Protein AF-A0A938A589-F1 (afdb_monomer)

Solvent-accessible surface area (backbone atoms only — not comparable to full-atom values): 9913 Å² total; per-residue (Å²): 141,87,83,89,82,86,79,79,85,84,80,94,69,96,65,58,75,90,75,43,70,68,48,58,51,51,53,52,50,51,54,47,49,54,56,50,47,53,53,50,50,53,52,53,52,52,54,51,50,52,48,50,54,50,52,52,49,52,49,52,52,49,53,50,52,50,51,51,50,53,51,51,52,51,51,52,50,53,51,49,54,51,51,52,52,49,52,50,50,52,53,52,49,52,50,52,50,51,51,52,49,48,56,50,50,52,52,50,49,53,52,51,49,55,51,51,50,51,53,50,51,53,50,49,54,52,51,50,55,49,52,54,50,52,53,51,50,52,52,50,52,50,51,52,53,52,48,49,54,54,49,55,52,44,44,74,71,62,53,50,61,62,53,50,54,49,52,63,68,48,50,70,73,77,74,113

Structure (mmCIF, N/CA/C/O backbone):
data_AF-A0A938A589-F1
#
_entry.id   AF-A0A938A589-F1
#
loop_
_atom_site.group_PDB
_atom_site.id
_atom_site.type_symbol
_atom_site.label_atom_id
_atom_site.label_alt_id
_atom_site.label_comp_id
_atom_site.label_asym_id
_atom_site.label_entity_id
_atom_site.label_seq_id
_atom_site.pdbx_PDB_ins_code
_atom_site.Cartn_x
_atom_site.Cartn_y
_atom_site.Cartn_z
_atom_site.occupancy
_atom_site.B_iso_or_equiv
_atom_site.auth_seq_id
_atom_site.auth_c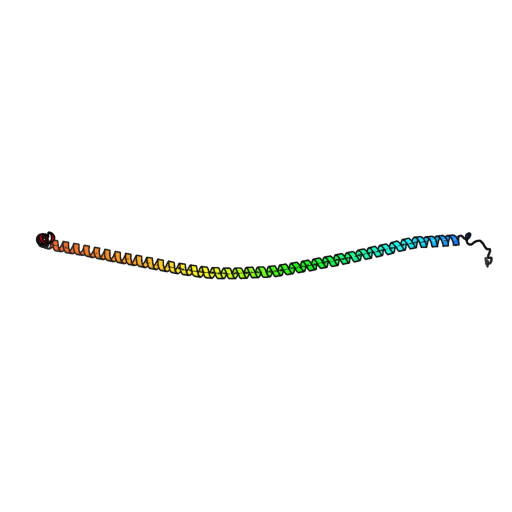omp_id
_atom_site.auth_asym_id
_atom_site.auth_atom_id
_atom_site.pdbx_PDB_model_num
ATOM 1 N N . MET A 1 1 ? 59.191 46.367 -96.373 1.00 46.44 1 MET A N 1
ATOM 2 C CA . MET A 1 1 ? 60.490 45.657 -96.453 1.00 46.44 1 MET A CA 1
ATOM 3 C C . MET A 1 1 ? 60.652 44.974 -95.104 1.00 46.44 1 MET A C 1
ATOM 5 O O . MET A 1 1 ? 60.522 45.686 -94.127 1.00 46.44 1 MET A O 1
ATOM 9 N N . ILE A 1 2 ? 60.817 43.672 -94.886 1.00 47.72 2 ILE A N 1
ATOM 10 C CA . ILE A 1 2 ? 61.317 42.476 -95.593 1.00 47.72 2 ILE A CA 1
ATOM 11 C C . ILE A 1 2 ? 60.661 41.329 -94.770 1.00 47.72 2 ILE A C 1
ATOM 13 O O . ILE A 1 2 ? 60.546 41.484 -93.562 1.00 47.72 2 ILE A O 1
ATOM 17 N N . GLY A 1 3 ? 60.120 40.213 -95.237 1.00 44.59 3 GLY A N 1
ATOM 18 C CA . GLY A 1 3 ? 60.381 39.370 -96.384 1.00 44.59 3 GLY A CA 1
ATOM 19 C C . GLY A 1 3 ? 59.458 38.148 -96.267 1.00 44.59 3 GLY A C 1
ATOM 20 O O . GLY A 1 3 ? 59.105 37.697 -95.181 1.00 44.59 3 GLY A O 1
ATOM 21 N N . SER A 1 4 ? 59.037 37.683 -97.428 1.00 50.34 4 SER A N 1
ATOM 22 C CA . SER A 1 4 ? 58.237 36.505 -97.739 1.00 50.34 4 SER A CA 1
ATOM 23 C C . SER A 1 4 ? 58.816 35.178 -97.239 1.00 50.34 4 SER A C 1
ATOM 25 O O . SER A 1 4 ? 60.009 34.942 -97.410 1.00 50.34 4 SER A O 1
ATOM 27 N N . ALA A 1 5 ? 57.942 34.255 -96.829 1.00 42.84 5 ALA A N 1
ATOM 28 C CA . ALA A 1 5 ? 58.098 32.831 -97.135 1.00 42.84 5 ALA A CA 1
ATOM 29 C C . ALA A 1 5 ? 56.727 32.134 -97.157 1.00 42.84 5 ALA A C 1
ATOM 31 O O . ALA A 1 5 ? 56.235 31.606 -96.165 1.00 42.84 5 ALA A O 1
ATOM 32 N N . TRP A 1 6 ? 56.110 32.177 -98.334 1.00 45.28 6 TRP A N 1
ATOM 33 C CA . TRP A 1 6 ? 55.177 31.166 -98.809 1.00 45.28 6 TRP A CA 1
ATOM 34 C C . TRP A 1 6 ? 55.961 29.875 -99.064 1.00 45.28 6 TRP A C 1
ATOM 36 O O . TRP A 1 6 ? 57.007 29.917 -99.710 1.00 45.28 6 TRP A O 1
ATOM 46 N N . ALA A 1 7 ? 55.441 28.742 -98.606 1.00 44.44 7 ALA A N 1
ATOM 47 C CA . ALA A 1 7 ? 55.711 27.451 -99.221 1.00 44.44 7 ALA A CA 1
ATOM 48 C C . ALA A 1 7 ? 54.436 26.610 -99.119 1.00 44.44 7 ALA A C 1
ATOM 50 O O . ALA A 1 7 ? 54.100 26.063 -98.069 1.00 44.44 7 ALA A O 1
ATOM 51 N N . ALA A 1 8 ? 53.692 26.587 -100.222 1.00 42.44 8 ALA A N 1
ATOM 52 C CA . ALA A 1 8 ? 52.659 25.601 -100.479 1.00 42.44 8 ALA A CA 1
ATOM 53 C C . ALA A 1 8 ? 53.284 24.197 -100.609 1.00 42.44 8 ALA A C 1
ATOM 55 O O . ALA A 1 8 ? 54.414 24.066 -101.080 1.00 42.44 8 ALA A O 1
ATOM 56 N N . GLY A 1 9 ? 52.529 23.165 -100.203 1.00 53.28 9 GLY A N 1
ATOM 57 C CA . GLY A 1 9 ? 52.823 21.741 -100.456 1.00 53.28 9 GLY A CA 1
ATOM 58 C C . GLY A 1 9 ? 52.836 21.396 -101.958 1.00 53.28 9 GLY A C 1
ATOM 59 O O . GLY A 1 9 ? 52.739 22.320 -102.764 1.00 53.28 9 GLY A O 1
ATOM 60 N N . PRO A 1 10 ? 52.895 20.118 -102.399 1.00 60.47 10 PRO A N 1
ATOM 61 C CA . PRO A 1 10 ? 52.448 18.885 -101.735 1.00 60.47 10 PRO A CA 1
ATOM 62 C C . PRO A 1 10 ? 53.458 17.713 -101.869 1.00 60.47 10 PRO A C 1
ATOM 64 O O . PRO A 1 10 ? 54.487 17.834 -102.526 1.00 60.47 10 PRO A O 1
ATOM 67 N N . GLY A 1 11 ? 53.165 16.542 -101.295 1.00 36.19 11 GLY A N 1
ATOM 68 C CA . GLY A 1 11 ? 53.951 15.342 -101.604 1.00 36.19 11 GLY A CA 1
ATOM 69 C C . GLY A 1 11 ? 53.699 14.176 -100.667 1.00 36.19 11 GLY A C 1
ATOM 70 O O . GLY A 1 11 ? 54.414 14.002 -99.687 1.00 36.19 11 GLY A O 1
ATOM 71 N N . GLY A 1 12 ? 52.692 13.362 -100.987 1.00 50.94 12 GLY A N 1
ATOM 72 C CA . GLY A 1 12 ? 52.604 12.015 -100.447 1.00 50.94 12 GLY A CA 1
ATOM 73 C C . GLY A 1 12 ? 53.834 11.216 -100.873 1.00 50.94 12 GLY A C 1
ATOM 74 O O . GLY A 1 12 ? 54.087 11.036 -102.061 1.00 50.94 12 GLY A O 1
ATOM 75 N N . ALA A 1 13 ? 54.573 10.719 -99.892 1.00 41.28 13 ALA A N 1
ATOM 76 C CA . ALA A 1 13 ? 55.387 9.532 -100.040 1.00 41.28 13 ALA A CA 1
ATOM 77 C C . ALA A 1 13 ? 54.946 8.591 -98.926 1.00 41.28 13 ALA A C 1
ATOM 79 O O . ALA A 1 13 ? 54.956 8.945 -97.750 1.00 41.28 13 ALA A O 1
ATOM 80 N N . SER A 1 14 ? 54.488 7.422 -99.344 1.00 52.12 14 SER A N 1
ATOM 81 C CA . SER A 1 14 ? 54.172 6.229 -98.573 1.00 52.12 14 SER A CA 1
ATOM 82 C C . SER A 1 14 ? 55.316 5.843 -97.628 1.00 52.12 14 SER A C 1
ATOM 84 O O . SER A 1 14 ? 56.089 4.927 -97.894 1.00 52.12 14 SER A O 1
ATOM 86 N N . GLY A 1 15 ? 55.426 6.566 -96.518 1.00 53.78 15 GLY A N 1
ATOM 87 C CA . GLY A 1 15 ? 56.073 6.124 -95.300 1.00 53.78 15 GLY A CA 1
ATOM 88 C C . GLY A 1 15 ? 55.036 5.341 -94.521 1.00 53.78 15 GLY A C 1
ATOM 89 O O . GLY A 1 15 ? 53.978 5.867 -94.188 1.00 53.78 15 GLY A O 1
ATOM 90 N N . SER A 1 16 ? 55.316 4.059 -94.322 1.00 60.53 16 SER A N 1
ATOM 91 C CA . SER A 1 16 ? 54.572 3.161 -93.449 1.00 60.53 16 SER A CA 1
ATOM 92 C C . SER A 1 16 ? 53.940 3.910 -92.264 1.00 60.53 16 SER A C 1
ATOM 94 O O . SER A 1 16 ? 54.656 4.589 -91.533 1.00 60.53 16 SER A O 1
ATOM 96 N N . ILE A 1 17 ? 52.628 3.769 -92.035 1.00 62.59 17 ILE A N 1
ATOM 97 C CA . ILE A 1 17 ? 51.922 4.269 -90.830 1.00 62.59 17 ILE A CA 1
ATOM 98 C C . ILE A 1 17 ? 52.628 3.880 -89.516 1.00 62.59 17 ILE A C 1
ATOM 100 O O . ILE A 1 17 ? 52.406 4.490 -88.477 1.00 62.59 17 ILE A O 1
ATOM 104 N N . PHE A 1 18 ? 53.523 2.890 -89.574 1.00 62.25 18 PHE A N 1
ATOM 105 C CA . PHE A 1 18 ? 54.375 2.447 -88.480 1.00 62.25 18 PHE A CA 1
ATOM 106 C C . PHE A 1 18 ? 55.604 3.348 -88.206 1.00 62.25 18 PHE A C 1
ATOM 108 O O . PHE A 1 18 ? 56.285 3.126 -87.207 1.00 62.25 18 PHE A O 1
ATOM 115 N N . SER A 1 19 ? 55.899 4.347 -89.049 1.00 67.25 19 SER A N 1
ATOM 116 C CA . SER A 1 19 ? 57.061 5.254 -88.943 1.00 67.25 19 SER A CA 1
ATOM 117 C C . SER A 1 19 ? 56.710 6.691 -88.518 1.00 67.25 19 SER A C 1
ATOM 119 O O . SER A 1 19 ? 57.621 7.492 -88.325 1.00 67.25 19 SER A O 1
ATOM 121 N N . ASP A 1 20 ? 55.424 7.023 -88.353 1.00 75.62 20 ASP A N 1
ATOM 122 C CA . ASP A 1 20 ? 54.961 8.326 -87.852 1.00 75.62 20 ASP A CA 1
ATOM 123 C C . ASP A 1 20 ? 54.875 8.308 -86.308 1.00 75.62 20 ASP A C 1
ATOM 125 O O . ASP A 1 20 ? 54.103 7.518 -85.748 1.00 75.62 20 ASP A O 1
ATOM 129 N N . PRO A 1 21 ? 55.627 9.164 -85.584 1.00 79.38 21 PRO A N 1
ATOM 130 C CA . PRO A 1 21 ? 55.535 9.287 -84.126 1.00 79.38 21 PRO A CA 1
ATOM 131 C C . PRO A 1 21 ? 54.106 9.529 -83.619 1.00 79.38 21 PRO A C 1
ATOM 133 O O . PRO A 1 21 ? 53.737 9.058 -82.541 1.00 79.38 21 PRO A O 1
ATOM 136 N N . THR A 1 22 ? 53.276 10.209 -84.412 1.00 82.81 22 THR A N 1
ATOM 137 C CA . THR A 1 22 ? 51.880 10.519 -84.082 1.00 82.81 22 THR A CA 1
ATOM 138 C C . THR A 1 22 ? 51.025 9.254 -83.949 1.00 82.81 22 THR A C 1
ATOM 140 O O . THR A 1 22 ? 50.157 9.187 -83.077 1.00 82.81 22 THR A O 1
ATOM 143 N N . PHE A 1 23 ? 51.302 8.211 -84.744 1.00 85.12 23 PHE A N 1
ATOM 144 C CA . PHE A 1 23 ? 50.588 6.931 -84.673 1.00 85.12 23 PHE A CA 1
ATOM 145 C C . PHE A 1 23 ? 50.869 6.198 -83.354 1.00 85.12 23 PHE A C 1
ATOM 147 O O . PHE A 1 23 ? 49.940 5.756 -82.680 1.00 85.12 23 PHE A O 1
ATOM 154 N N . TRP A 1 24 ? 52.132 6.134 -82.920 1.00 85.31 24 TRP A N 1
ATOM 155 C CA . TRP A 1 24 ? 52.497 5.516 -81.638 1.00 85.31 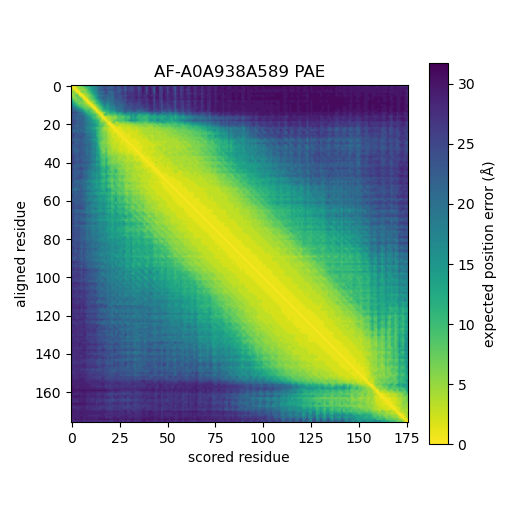24 TRP A CA 1
ATOM 156 C C . TRP A 1 24 ? 51.980 6.302 -80.422 1.00 85.31 24 TRP A C 1
ATOM 158 O O . TRP A 1 24 ? 51.578 5.698 -79.421 1.00 85.31 24 TRP A O 1
ATOM 168 N N . VAL A 1 25 ? 51.902 7.634 -80.511 1.00 87.31 25 VAL A N 1
ATOM 169 C CA . VAL A 1 25 ? 51.230 8.463 -79.494 1.00 87.31 25 VAL A CA 1
ATOM 170 C C . VAL A 1 25 ? 49.731 8.148 -79.437 1.00 87.31 25 VAL A C 1
ATOM 172 O O . VAL A 1 25 ? 49.197 7.934 -78.352 1.00 87.31 25 VAL A O 1
ATOM 175 N N . ALA A 1 26 ? 49.052 8.024 -80.580 1.00 87.56 26 ALA A N 1
ATOM 176 C CA . ALA A 1 26 ? 47.638 7.648 -80.610 1.00 87.56 26 ALA A CA 1
ATOM 177 C C . ALA A 1 26 ? 47.396 6.238 -80.037 1.00 87.56 26 ALA A C 1
ATOM 179 O O . ALA A 1 26 ? 46.485 6.049 -79.231 1.00 87.56 26 ALA A O 1
ATOM 180 N N . VAL A 1 27 ? 48.239 5.257 -80.380 1.00 89.94 27 VAL A N 1
ATOM 181 C CA . VAL A 1 27 ? 48.158 3.886 -79.842 1.00 89.94 27 VAL A CA 1
ATOM 182 C C . VAL A 1 27 ? 48.362 3.871 -78.325 1.00 89.94 27 VAL A C 1
ATOM 184 O O . VAL A 1 27 ? 47.565 3.267 -77.606 1.00 89.94 27 VAL A O 1
ATOM 187 N N . SER A 1 28 ? 49.383 4.563 -77.812 1.00 89.62 28 SER A N 1
ATOM 188 C CA . SER A 1 28 ? 49.615 4.653 -76.363 1.00 89.62 28 SER A CA 1
ATOM 189 C C . SER A 1 28 ? 48.484 5.385 -75.630 1.00 89.62 28 SER A C 1
ATOM 191 O O . SER A 1 28 ? 48.098 4.953 -74.545 1.00 89.62 28 SER A O 1
ATOM 193 N N . PHE A 1 29 ? 47.878 6.412 -76.238 1.00 91.94 29 PHE A N 1
ATOM 194 C CA . PHE A 1 29 ? 46.706 7.100 -75.691 1.00 91.94 29 PHE A CA 1
ATOM 195 C C . PHE A 1 29 ? 45.474 6.189 -75.613 1.00 91.94 29 PHE A C 1
ATOM 197 O O . PHE A 1 29 ? 44.793 6.164 -74.589 1.00 91.94 29 PHE A O 1
ATOM 204 N N . VAL A 1 30 ? 45.208 5.385 -76.646 1.00 93.56 30 VAL A N 1
ATOM 205 C CA . VAL A 1 30 ? 44.103 4.410 -76.636 1.00 93.56 30 VAL A CA 1
ATOM 206 C C . VAL A 1 30 ? 44.336 3.325 -75.584 1.00 93.56 30 VAL A C 1
ATOM 208 O O . VAL A 1 30 ? 43.419 3.000 -74.830 1.00 93.56 30 VAL A O 1
ATOM 211 N N . ILE A 1 31 ? 45.559 2.793 -75.478 1.00 91.88 31 ILE A N 1
ATOM 212 C CA . ILE A 1 31 ? 45.913 1.810 -74.442 1.00 91.88 31 ILE A CA 1
ATOM 213 C C . ILE A 1 31 ? 45.755 2.423 -73.044 1.00 91.88 31 ILE A C 1
ATOM 215 O O . ILE A 1 31 ? 45.178 1.792 -72.156 1.00 91.88 31 ILE A O 1
ATOM 219 N N . PHE A 1 32 ? 46.208 3.664 -72.850 1.00 92.44 32 PHE A N 1
ATOM 220 C CA . PHE A 1 32 ? 46.036 4.390 -71.596 1.00 92.44 32 PHE A CA 1
ATOM 221 C C . PHE A 1 32 ? 44.557 4.574 -71.249 1.00 92.44 32 PHE A C 1
ATOM 223 O O . PHE A 1 32 ? 44.156 4.231 -70.140 1.00 92.44 32 PHE A O 1
ATOM 230 N N . LEU A 1 33 ? 43.725 5.035 -72.188 1.00 93.00 33 LEU A N 1
ATOM 231 C CA . LEU A 1 33 ? 42.282 5.181 -71.978 1.00 93.00 33 LEU A CA 1
ATOM 232 C C . LEU A 1 33 ? 41.595 3.848 -71.679 1.00 93.00 33 LEU A C 1
ATOM 234 O O . LEU A 1 33 ? 40.706 3.807 -70.832 1.00 93.00 33 LEU A O 1
ATOM 238 N N . ALA A 1 34 ? 42.006 2.753 -72.318 1.00 91.44 34 ALA A N 1
ATOM 239 C CA . ALA A 1 34 ? 41.446 1.433 -72.047 1.00 91.44 34 ALA A CA 1
ATOM 240 C C . ALA A 1 34 ? 41.762 0.962 -70.614 1.00 91.44 34 ALA A C 1
ATOM 242 O O . ALA A 1 34 ? 40.875 0.482 -69.900 1.00 91.44 34 ALA A O 1
ATOM 243 N N . LEU A 1 35 ? 43.009 1.134 -70.163 1.00 91.12 35 LEU A N 1
ATOM 244 C CA . LEU A 1 35 ? 43.430 0.769 -68.806 1.00 91.12 35 LEU A CA 1
ATOM 245 C C . LEU A 1 35 ? 42.827 1.702 -67.745 1.00 91.12 35 LEU A C 1
ATOM 247 O O . LEU A 1 35 ? 42.266 1.227 -66.753 1.00 91.12 35 LEU A O 1
ATOM 251 N N . ALA A 1 36 ? 42.887 3.016 -67.971 1.00 91.19 36 ALA A N 1
ATOM 252 C CA . ALA A 1 36 ? 42.331 4.029 -67.079 1.00 91.19 36 ALA A CA 1
ATOM 253 C C . ALA A 1 36 ? 40.803 3.934 -67.001 1.00 91.19 36 ALA A C 1
ATOM 255 O O . ALA A 1 36 ? 40.245 3.983 -65.909 1.00 91.19 36 ALA A O 1
ATOM 256 N N . GLY A 1 37 ? 40.125 3.715 -68.130 1.00 92.00 37 GLY A N 1
ATOM 257 C CA . GLY A 1 37 ? 38.677 3.535 -68.202 1.00 92.00 37 GLY A CA 1
ATOM 258 C C . GLY A 1 37 ? 38.206 2.317 -67.414 1.00 92.00 37 GLY A C 1
ATOM 259 O O . GLY A 1 37 ? 37.262 2.422 -66.636 1.00 92.00 37 GLY A O 1
ATOM 260 N N . LYS A 1 38 ? 38.907 1.179 -67.514 1.00 90.31 38 LYS A N 1
ATOM 261 C CA . LYS A 1 38 ? 38.591 -0.022 -66.721 1.00 90.31 38 LYS A CA 1
ATOM 262 C C . LYS A 1 38 ? 38.760 0.213 -65.216 1.00 90.31 38 LYS A C 1
ATOM 264 O O . LYS A 1 38 ? 37.919 -0.226 -64.431 1.00 90.31 38 LYS A O 1
ATOM 269 N N . ALA A 1 39 ? 39.834 0.890 -64.806 1.00 89.38 39 ALA A N 1
ATOM 270 C CA . ALA A 1 39 ? 40.086 1.206 -63.399 1.00 89.38 3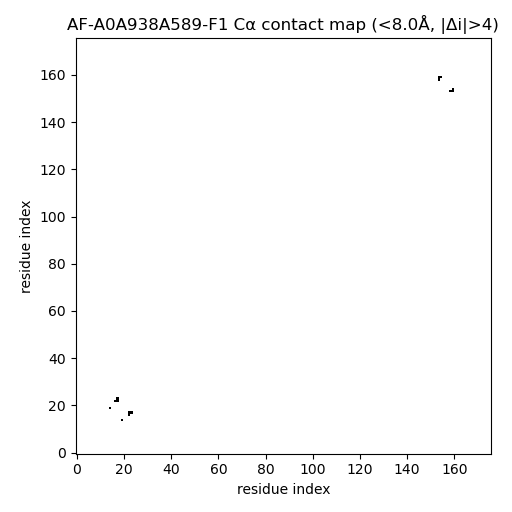9 ALA A CA 1
ATOM 271 C C . ALA A 1 39 ? 39.073 2.223 -62.845 1.00 89.38 39 ALA A C 1
ATOM 273 O O . ALA A 1 39 ? 38.514 2.005 -61.769 1.00 89.38 39 ALA A O 1
ATOM 274 N N . ALA A 1 40 ? 38.788 3.286 -63.602 1.00 90.75 40 ALA A N 1
ATOM 275 C CA . ALA A 1 40 ? 37.803 4.305 -63.251 1.00 90.75 40 ALA A CA 1
ATOM 276 C C . ALA A 1 40 ? 36.392 3.712 -63.150 1.00 90.75 40 ALA A C 1
ATOM 278 O O . ALA A 1 40 ? 35.705 3.944 -62.158 1.00 90.75 40 ALA A O 1
ATOM 279 N N . TRP A 1 41 ? 35.991 2.877 -64.116 1.00 91.69 41 TRP A N 1
ATOM 280 C CA . TRP A 1 41 ? 34.694 2.199 -64.096 1.00 91.69 41 TRP A CA 1
ATOM 281 C C . TRP A 1 41 ? 34.542 1.324 -62.851 1.00 91.69 41 TRP A C 1
ATOM 283 O O . TRP A 1 41 ? 33.568 1.466 -62.118 1.00 91.69 41 TRP A O 1
ATOM 293 N N . LYS A 1 42 ? 35.545 0.486 -62.549 1.00 9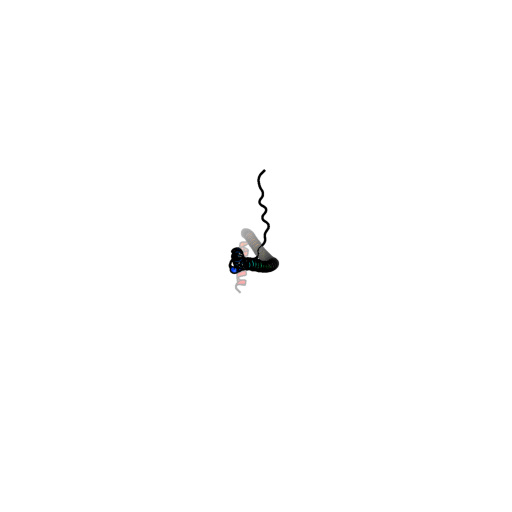0.62 42 LYS A N 1
ATOM 294 C CA . LYS A 1 42 ? 35.539 -0.374 -61.356 1.00 90.62 42 LYS A CA 1
ATOM 295 C C . LYS A 1 42 ? 35.489 0.430 -60.049 1.00 90.62 42 LYS A C 1
ATOM 297 O O . LYS A 1 42 ? 34.827 0.009 -59.103 1.00 90.62 42 LYS A O 1
ATOM 302 N N . GLY A 1 43 ? 36.182 1.569 -59.979 1.00 92.12 43 GLY A N 1
ATOM 303 C CA . GLY A 1 43 ? 36.159 2.452 -58.810 1.00 92.12 43 GLY A CA 1
ATOM 304 C C . GLY A 1 43 ? 34.792 3.104 -58.586 1.00 92.12 43 GLY A C 1
ATOM 305 O O . GLY A 1 43 ? 34.296 3.123 -57.460 1.00 92.12 43 GLY A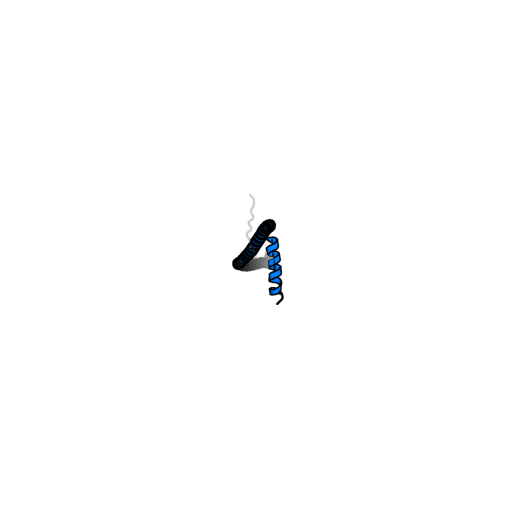 O 1
ATOM 306 N N . ILE A 1 44 ? 34.158 3.584 -59.660 1.00 91.94 44 ILE A N 1
ATOM 307 C CA . ILE A 1 44 ? 32.835 4.221 -59.604 1.00 91.94 44 ILE A CA 1
ATOM 308 C C . ILE A 1 44 ? 31.755 3.203 -59.223 1.00 91.94 44 ILE A C 1
ATOM 310 O O . ILE A 1 44 ? 30.965 3.476 -58.318 1.00 91.94 44 ILE A O 1
ATOM 314 N N . THR A 1 45 ? 31.739 2.020 -59.849 1.00 92.50 45 THR A N 1
ATOM 315 C CA . THR A 1 45 ? 30.761 0.974 -59.508 1.00 92.50 45 THR A CA 1
ATOM 316 C C . THR A 1 45 ? 30.951 0.484 -58.077 1.00 92.50 45 THR A C 1
ATOM 318 O O . THR A 1 45 ? 29.979 0.391 -57.339 1.00 92.50 45 THR A O 1
ATOM 321 N N . GLY A 1 46 ? 32.197 0.281 -57.632 1.00 93.75 46 GLY A N 1
ATOM 322 C CA . GLY A 1 46 ? 32.479 -0.124 -56.253 1.00 93.75 46 GLY A CA 1
ATOM 323 C C . GLY A 1 46 ? 32.015 0.899 -55.210 1.00 93.75 46 GLY A C 1
ATOM 324 O O . GLY A 1 46 ? 31.488 0.516 -54.169 1.00 93.75 46 GLY A O 1
ATOM 325 N N . MET A 1 47 ? 32.155 2.201 -55.486 1.00 94.06 47 MET A N 1
ATOM 326 C CA . MET A 1 47 ? 31.657 3.253 -54.591 1.00 94.06 47 MET A CA 1
ATOM 327 C C . MET A 1 47 ? 30.122 3.298 -54.547 1.00 94.06 47 MET A C 1
ATOM 329 O O . MET A 1 47 ? 29.546 3.490 -53.475 1.00 94.06 47 MET A O 1
ATOM 333 N N . LEU A 1 48 ? 29.459 3.131 -55.695 1.00 94.31 48 LEU A N 1
ATOM 334 C CA . LEU A 1 48 ? 27.997 3.069 -55.775 1.00 94.31 48 LEU A CA 1
ATOM 335 C C . LEU A 1 48 ? 27.450 1.844 -55.037 1.00 94.31 48 LEU A C 1
ATOM 337 O O . LEU A 1 48 ? 26.521 1.996 -54.247 1.00 94.31 48 LEU A O 1
ATOM 341 N N . ASP A 1 49 ? 28.074 0.677 -55.207 1.00 94.25 49 ASP A N 1
ATOM 342 C CA . ASP A 1 49 ? 27.705 -0.549 -54.495 1.00 94.25 49 ASP A CA 1
ATOM 343 C C . ASP A 1 49 ? 27.880 -0.383 -52.981 1.00 94.25 49 ASP A C 1
ATOM 345 O O . ASP A 1 49 ? 26.981 -0.714 -52.211 1.00 94.25 49 ASP A O 1
ATOM 349 N N . GLN A 1 50 ? 28.993 0.207 -52.528 1.00 95.50 50 GLN A N 1
ATOM 350 C CA . GLN A 1 50 ? 29.201 0.502 -51.105 1.00 95.50 50 GLN A CA 1
ATOM 351 C C . GLN A 1 50 ? 28.133 1.445 -50.546 1.00 95.50 50 GLN A C 1
ATOM 353 O O . GLN A 1 50 ? 27.639 1.226 -49.440 1.00 95.50 50 GLN A O 1
ATOM 358 N N . ARG A 1 51 ? 27.753 2.482 -51.302 1.00 95.50 51 ARG A N 1
ATOM 359 C CA . ARG A 1 51 ? 26.667 3.388 -50.907 1.00 95.50 51 ARG A CA 1
ATOM 360 C C . ARG A 1 51 ? 25.328 2.662 -50.851 1.00 95.50 51 ARG A C 1
ATOM 362 O O . ARG A 1 51 ? 24.603 2.851 -49.882 1.00 95.50 51 ARG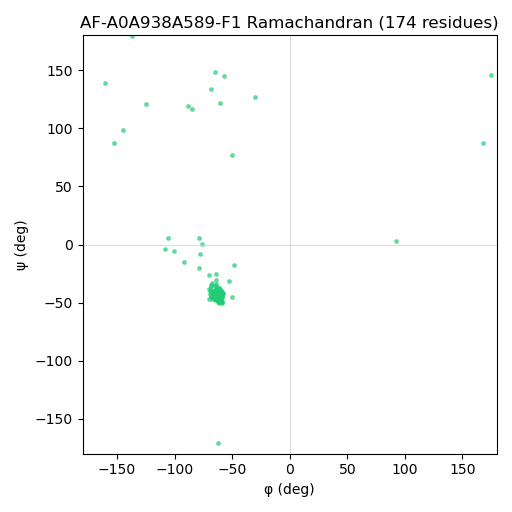 A O 1
ATOM 369 N N . ALA A 1 52 ? 25.017 1.824 -51.838 1.00 95.38 52 ALA A N 1
ATOM 370 C CA . ALA A 1 52 ? 23.791 1.034 -51.854 1.00 95.38 52 ALA A CA 1
ATOM 371 C C . ALA A 1 52 ? 23.721 0.100 -50.637 1.00 95.38 52 ALA A C 1
ATOM 373 O O . ALA A 1 52 ? 22.735 0.126 -49.908 1.00 95.38 52 ALA A O 1
ATOM 374 N N . VAL A 1 53 ? 24.799 -0.637 -50.346 1.00 96.88 53 VAL A N 1
ATOM 375 C CA . VAL A 1 53 ? 24.894 -1.508 -49.162 1.00 96.88 53 VAL A CA 1
ATOM 376 C C . VAL A 1 53 ? 24.739 -0.710 -47.866 1.00 96.88 53 VAL A C 1
ATOM 378 O O . VAL A 1 53 ? 24.022 -1.142 -46.965 1.00 96.88 53 VAL A O 1
ATOM 381 N N . ALA A 1 54 ? 25.371 0.463 -47.761 1.00 96.62 54 ALA A N 1
ATOM 382 C CA . ALA A 1 54 ? 25.248 1.316 -46.582 1.00 96.62 54 ALA A CA 1
ATOM 383 C C . ALA A 1 54 ? 23.813 1.827 -46.378 1.00 96.62 54 ALA A C 1
ATOM 385 O O . ALA A 1 54 ? 23.320 1.800 -45.253 1.00 96.62 54 ALA A O 1
ATOM 386 N N . ILE A 1 55 ? 23.134 2.251 -47.450 1.00 96.06 55 ILE A N 1
ATOM 387 C CA . ILE A 1 55 ? 21.742 2.718 -47.399 1.00 96.06 55 ILE A CA 1
ATOM 388 C C . ILE A 1 55 ? 20.807 1.574 -47.007 1.00 96.06 55 ILE A C 1
ATOM 390 O O . ILE A 1 55 ? 19.990 1.750 -46.108 1.00 96.06 55 ILE A O 1
ATOM 394 N N . THR A 1 56 ? 20.947 0.396 -47.622 1.00 96.62 56 THR A N 1
ATOM 395 C CA . THR A 1 56 ? 20.138 -0.779 -47.267 1.00 96.62 56 THR A CA 1
ATOM 396 C C . THR A 1 56 ? 20.331 -1.146 -45.802 1.00 96.62 56 THR A C 1
ATOM 398 O O . THR A 1 56 ? 19.352 -1.316 -45.086 1.00 96.62 56 THR A O 1
ATOM 401 N N . LYS A 1 57 ? 21.578 -1.161 -45.316 1.00 97.50 57 LYS A N 1
ATOM 402 C CA . LYS A 1 57 ? 21.862 -1.427 -43.903 1.00 97.50 57 LYS A CA 1
ATOM 403 C C . LYS A 1 57 ? 21.214 -0.394 -42.976 1.00 97.50 57 LYS A C 1
ATOM 405 O O . LYS A 1 57 ? 20.620 -0.770 -41.976 1.00 97.50 57 LYS A O 1
ATOM 410 N N . GLN A 1 58 ? 21.296 0.896 -43.308 1.00 96.12 58 GLN A N 1
ATOM 411 C CA . GLN A 1 58 ? 20.655 1.954 -42.518 1.00 96.12 58 GLN A CA 1
ATOM 412 C C . GLN A 1 58 ? 19.128 1.824 -42.503 1.00 96.12 58 GLN A C 1
ATOM 414 O O . GLN A 1 58 ? 18.510 2.067 -41.469 1.00 96.12 58 GLN A O 1
ATOM 419 N N . LEU A 1 59 ? 18.519 1.439 -43.629 1.00 97.12 59 LEU A N 1
ATOM 420 C CA . LEU A 1 59 ? 17.082 1.184 -43.716 1.00 97.12 59 LEU A CA 1
ATOM 421 C C . LEU A 1 59 ? 16.679 -0.034 -42.881 1.00 97.12 59 LEU A C 1
ATOM 423 O O . LEU A 1 59 ? 15.706 0.056 -42.136 1.00 97.12 59 LEU A O 1
ATOM 427 N N . ASP A 1 60 ? 17.434 -1.130 -42.951 1.00 97.31 60 ASP A N 1
ATOM 428 C CA . ASP A 1 60 ? 17.190 -2.332 -42.149 1.00 97.31 60 ASP A CA 1
ATOM 429 C C . ASP A 1 60 ? 17.332 -2.045 -40.650 1.00 97.31 60 ASP A C 1
ATOM 431 O O . ASP A 1 60 ? 16.452 -2.404 -39.865 1.00 97.31 60 ASP A O 1
ATOM 435 N N . ASP A 1 61 ? 18.387 -1.329 -40.252 1.00 96.69 61 ASP A N 1
ATOM 436 C CA . ASP A 1 61 ? 18.605 -0.911 -38.866 1.00 96.69 61 ASP A CA 1
ATOM 437 C C . ASP A 1 61 ? 17.469 0.010 -38.384 1.00 96.69 61 ASP A C 1
ATOM 439 O O . ASP A 1 61 ? 16.960 -0.159 -37.274 1.00 96.69 61 ASP A O 1
ATOM 443 N N . ALA A 1 62 ? 17.005 0.945 -39.222 1.00 96.44 62 ALA A N 1
ATOM 444 C CA . ALA A 1 62 ? 15.881 1.823 -38.898 1.00 96.44 62 ALA A CA 1
ATOM 445 C C . ALA A 1 62 ? 14.551 1.061 -38.780 1.00 96.44 62 ALA A C 1
ATOM 447 O O . ALA A 1 62 ? 13.769 1.328 -37.864 1.00 96.44 62 ALA A O 1
ATOM 448 N N . MET A 1 63 ? 14.289 0.100 -39.672 1.00 96.94 63 MET A N 1
ATOM 449 C CA . MET A 1 63 ? 13.107 -0.765 -39.598 1.00 96.94 63 MET A CA 1
ATOM 450 C C . MET A 1 63 ? 13.131 -1.621 -38.334 1.00 96.94 63 MET A C 1
ATOM 452 O O . MET A 1 63 ? 12.118 -1.713 -37.640 1.00 96.94 63 MET A O 1
ATOM 456 N N . LYS A 1 64 ? 14.289 -2.194 -37.998 1.00 97.62 64 LYS A N 1
ATOM 457 C CA . LYS A 1 64 ? 14.475 -2.973 -36.775 1.00 97.62 64 LYS A CA 1
ATOM 458 C C . LYS A 1 64 ? 14.254 -2.118 -35.530 1.00 97.62 64 LYS A C 1
ATOM 460 O O . LYS A 1 64 ? 13.478 -2.507 -34.663 1.00 97.62 64 LYS A O 1
ATOM 465 N N . LEU A 1 65 ? 14.854 -0.930 -35.472 1.00 97.00 65 LEU A N 1
ATOM 466 C CA . LEU A 1 65 ? 14.692 -0.012 -34.345 1.00 97.00 65 LEU A CA 1
ATOM 467 C C . LEU A 1 65 ? 13.232 0.428 -34.178 1.00 97.00 65 LEU A C 1
ATOM 469 O O . LEU A 1 65 ? 12.727 0.517 -33.060 1.00 97.00 65 LEU A O 1
ATOM 473 N N . ARG A 1 66 ? 12.526 0.662 -35.291 1.00 97.06 66 ARG A N 1
ATOM 474 C CA . ARG A 1 66 ? 11.093 0.962 -35.267 1.00 97.06 66 ARG A CA 1
ATOM 475 C C . ARG A 1 66 ? 10.282 -0.218 -34.731 1.00 97.06 66 ARG A C 1
ATOM 477 O O . ARG A 1 66 ? 9.419 -0.002 -33.886 1.00 97.06 66 ARG A O 1
ATOM 484 N N . ALA A 1 67 ? 10.559 -1.437 -35.187 1.00 97.50 67 ALA A N 1
ATOM 485 C CA . ALA A 1 67 ? 9.874 -2.633 -34.706 1.00 97.50 67 ALA A CA 1
ATOM 486 C C . ALA A 1 67 ? 10.111 -2.859 -33.202 1.00 97.50 67 ALA A C 1
ATOM 488 O O . ALA A 1 67 ? 9.170 -3.149 -32.467 1.00 97.50 67 ALA A O 1
ATOM 489 N N . GLU A 1 68 ? 11.341 -2.659 -32.722 1.00 96.62 68 GLU A N 1
ATOM 490 C CA . GLU A 1 68 ? 11.682 -2.734 -31.295 1.00 96.62 68 GLU A CA 1
ATOM 491 C C . GLU A 1 68 ? 10.962 -1.654 -30.476 1.00 96.62 68 GLU A C 1
ATOM 493 O O . GLU A 1 68 ? 10.432 -1.942 -29.400 1.00 96.62 68 GLU A O 1
ATOM 498 N N . ALA A 1 69 ? 10.874 -0.424 -30.991 1.00 97.12 69 ALA A N 1
ATOM 499 C CA . ALA A 1 69 ? 10.144 0.661 -30.342 1.00 97.12 69 ALA A CA 1
ATOM 500 C C . ALA A 1 69 ? 8.631 0.390 -30.285 1.00 97.12 69 ALA A C 1
ATOM 502 O O . ALA A 1 69 ? 8.006 0.614 -29.248 1.00 97.12 69 ALA A O 1
ATOM 503 N N . GLU A 1 70 ? 8.038 -0.117 -31.368 1.00 97.19 70 GLU A N 1
ATOM 504 C CA . GLU A 1 70 ? 6.622 -0.499 -31.417 1.00 97.19 70 GLU A CA 1
ATOM 505 C C . GLU A 1 70 ? 6.322 -1.665 -30.461 1.00 97.19 70 GLU A C 1
ATOM 507 O O . GLU A 1 70 ? 5.340 -1.603 -29.717 1.00 97.19 70 GLU A O 1
ATOM 512 N N . ALA A 1 71 ? 7.193 -2.679 -30.407 1.00 97.56 71 ALA A N 1
ATOM 513 C CA . ALA A 1 71 ? 7.078 -3.795 -29.469 1.00 97.56 71 ALA A CA 1
ATOM 514 C C . ALA A 1 71 ? 7.173 -3.324 -28.010 1.00 97.56 71 ALA A C 1
ATOM 516 O O . ALA A 1 71 ? 6.321 -3.659 -27.187 1.00 97.56 71 ALA A O 1
ATOM 517 N N . THR A 1 72 ? 8.155 -2.473 -27.709 1.00 96.44 72 THR A N 1
ATOM 518 C CA . THR A 1 72 ? 8.345 -1.889 -26.376 1.00 96.44 72 THR A CA 1
ATOM 519 C C . THR A 1 72 ? 7.136 -1.042 -25.973 1.00 96.44 72 THR A C 1
ATOM 521 O O . THR A 1 72 ? 6.627 -1.160 -24.859 1.00 96.44 72 THR A O 1
ATOM 524 N N . LEU A 1 73 ? 6.610 -0.218 -26.884 1.00 96.50 73 LEU A N 1
ATOM 525 C CA . LEU A 1 73 ? 5.409 0.583 -26.643 1.00 96.50 73 LEU A CA 1
ATOM 526 C C . LEU A 1 73 ? 4.191 -0.299 -26.339 1.00 96.50 73 LEU A C 1
ATOM 528 O O . LEU A 1 73 ? 3.415 0.023 -25.437 1.00 96.50 73 LEU A O 1
ATOM 532 N N . ALA A 1 74 ? 4.005 -1.387 -27.090 1.00 97.69 74 ALA A N 1
ATOM 533 C CA . ALA A 1 74 ? 2.923 -2.335 -26.853 1.00 97.69 74 ALA A CA 1
ATOM 5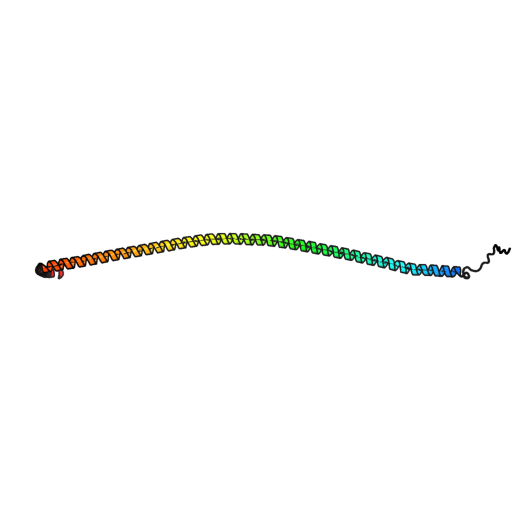34 C C . ALA A 1 74 ? 3.054 -2.992 -25.470 1.00 97.69 74 ALA A C 1
ATOM 536 O O . ALA A 1 74 ? 2.081 -3.021 -24.716 1.00 97.69 74 ALA A O 1
ATOM 537 N N . GLU A 1 75 ? 4.261 -3.422 -25.096 1.00 97.38 75 GLU A N 1
ATOM 538 C CA . GLU A 1 75 ? 4.542 -3.993 -23.779 1.00 97.38 75 GLU A CA 1
ATOM 539 C C . GLU A 1 75 ? 4.240 -2.998 -22.648 1.00 97.38 75 GLU A C 1
ATOM 541 O O . GLU A 1 75 ? 3.558 -3.347 -21.685 1.00 97.38 75 GLU A O 1
ATOM 546 N N . TYR A 1 76 ? 4.676 -1.739 -22.769 1.00 96.81 76 TYR A N 1
ATOM 547 C CA . TYR A 1 76 ? 4.380 -0.710 -21.768 1.00 96.81 76 TYR A CA 1
ATOM 548 C C . TYR A 1 76 ? 2.887 -0.404 -21.658 1.00 96.81 76 TYR A C 1
ATOM 550 O O . TYR A 1 76 ? 2.399 -0.209 -20.547 1.00 96.81 76 TYR A O 1
ATOM 558 N N . LYS A 1 77 ? 2.148 -0.381 -22.774 1.00 97.38 77 LYS A N 1
ATOM 559 C CA . LYS A 1 77 ? 0.687 -0.213 -22.746 1.00 97.38 77 LYS A CA 1
ATOM 560 C C . LYS A 1 77 ? 0.019 -1.367 -22.004 1.00 97.38 77 LYS A C 1
ATOM 562 O O . LYS A 1 77 ? -0.737 -1.113 -21.075 1.00 97.38 77 LYS A O 1
ATOM 567 N N . MET A 1 78 ? 0.374 -2.610 -22.333 1.00 97.44 78 MET A N 1
ATOM 568 C CA . MET A 1 78 ? -0.152 -3.789 -21.639 1.00 97.44 78 MET A CA 1
ATOM 569 C C . MET A 1 78 ? 0.178 -3.767 -20.144 1.00 97.44 78 MET A C 1
ATOM 571 O O . MET A 1 78 ? -0.705 -3.997 -19.323 1.00 97.44 78 MET A O 1
ATOM 575 N N . LYS A 1 79 ? 1.424 -3.442 -19.774 1.00 96.88 79 LYS A N 1
ATOM 576 C CA . LYS A 1 79 ? 1.835 -3.313 -18.367 1.00 96.88 79 LYS A CA 1
ATOM 577 C C . LYS A 1 79 ? 1.066 -2.215 -17.644 1.00 96.88 79 LYS A C 1
ATOM 579 O O . LYS A 1 79 ? 0.674 -2.411 -16.500 1.00 96.88 79 LYS A O 1
ATOM 584 N N . ARG A 1 80 ? 0.844 -1.071 -18.293 1.00 96.62 80 ARG A N 1
ATOM 585 C CA . ARG A 1 80 ? 0.093 0.044 -17.711 1.00 96.62 80 ARG A CA 1
ATOM 586 C C . ARG A 1 80 ? -1.365 -0.334 -17.475 1.00 96.62 80 ARG A C 1
ATOM 588 O O . ARG A 1 80 ? -1.876 -0.083 -16.391 1.00 96.62 80 ARG A O 1
ATOM 595 N N . ASP A 1 81 ? -2.006 -0.959 -18.455 1.00 97.19 81 ASP A N 1
ATOM 596 C CA . ASP A 1 81 ? -3.411 -1.352 -18.353 1.00 97.19 81 ASP A CA 1
ATOM 597 C C . ASP A 1 81 ? -3.590 -2.479 -17.313 1.00 97.19 81 ASP A C 1
ATOM 599 O O . ASP A 1 81 ? -4.529 -2.451 -16.515 1.00 97.19 81 ASP A O 1
ATOM 603 N N . ALA A 1 82 ? -2.643 -3.424 -17.244 1.00 97.00 82 ALA A N 1
ATOM 604 C CA . ALA A 1 82 ? -2.597 -4.445 -16.197 1.00 97.00 82 ALA A CA 1
ATOM 605 C C . ALA A 1 82 ? -2.415 -3.828 -14.800 1.00 97.00 82 ALA A C 1
ATOM 607 O O . ALA A 1 82 ? -3.171 -4.165 -13.892 1.00 97.00 82 ALA A O 1
ATOM 608 N N . ALA A 1 83 ? -1.482 -2.884 -14.639 1.00 96.69 83 ALA A N 1
ATOM 609 C CA . ALA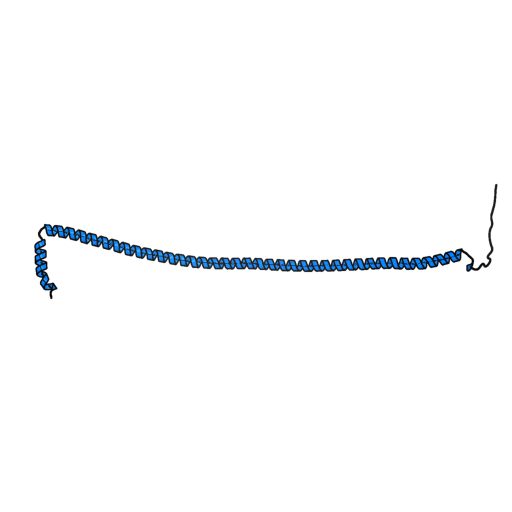 A 1 83 ? -1.262 -2.181 -13.375 1.00 96.69 83 ALA A CA 1
ATOM 610 C C . ALA A 1 83 ? -2.485 -1.351 -12.951 1.00 96.69 83 ALA A C 1
ATOM 612 O O . ALA A 1 83 ? -2.819 -1.303 -11.770 1.00 96.69 83 ALA A O 1
ATOM 613 N N . GLU A 1 84 ? -3.190 -0.722 -13.896 1.00 96.81 84 GLU A N 1
ATOM 614 C CA . GLU A 1 84 ? -4.434 -0.006 -13.603 1.00 96.81 84 GLU A CA 1
ATOM 615 C C . GLU A 1 84 ? -5.542 -0.968 -13.148 1.00 96.81 84 GLU A C 1
ATOM 617 O O . GLU A 1 84 ? -6.260 -0.678 -12.188 1.00 96.81 84 GLU A O 1
ATOM 622 N N . SER A 1 85 ? -5.669 -2.127 -13.802 1.00 97.50 85 SER A N 1
ATOM 623 C CA . SER A 1 85 ? -6.612 -3.172 -13.394 1.00 97.50 85 SER A CA 1
ATOM 624 C C . SER A 1 85 ? -6.277 -3.736 -12.012 1.00 97.50 85 SER A C 1
ATOM 626 O O . SER A 1 85 ? -7.176 -3.933 -11.196 1.00 97.50 85 SER A O 1
ATOM 628 N N . GLU A 1 86 ? -4.998 -3.978 -11.731 1.00 97.12 86 GLU A N 1
ATOM 629 C CA . GLU A 1 86 ? -4.526 -4.459 -10.434 1.00 97.12 86 GLU A CA 1
ATOM 630 C C . GLU A 1 86 ? -4.787 -3.425 -9.334 1.00 97.12 86 GLU A C 1
ATOM 632 O O . GLU A 1 86 ? -5.359 -3.760 -8.300 1.00 97.12 86 GLU A O 1
ATOM 637 N N . ALA A 1 87 ? -4.479 -2.148 -9.580 1.00 97.00 87 ALA A N 1
ATOM 638 C CA . ALA A 1 87 ? -4.754 -1.065 -8.640 1.00 97.00 87 ALA A CA 1
ATOM 639 C C . ALA A 1 87 ? -6.252 -0.943 -8.317 1.00 97.00 87 ALA A C 1
ATOM 641 O O . ALA A 1 87 ? -6.621 -0.789 -7.151 1.00 97.00 87 ALA A O 1
ATOM 642 N N . LYS A 1 88 ? -7.128 -1.056 -9.327 1.00 97.19 88 LYS A N 1
ATOM 643 C CA . LYS A 1 88 ? -8.585 -1.110 -9.114 1.00 97.19 88 LYS A CA 1
ATOM 644 C C . LYS A 1 88 ? -8.972 -2.315 -8.256 1.00 97.19 88 LYS A C 1
ATOM 646 O O . LYS A 1 88 ? -9.698 -2.143 -7.281 1.00 97.19 88 LYS A O 1
ATOM 651 N N . GLY A 1 89 ? -8.419 -3.492 -8.553 1.00 97.88 89 GLY A N 1
ATOM 652 C CA . GLY A 1 89 ? -8.630 -4.707 -7.764 1.00 97.88 89 GLY A CA 1
ATOM 653 C C . GLY A 1 89 ? -8.209 -4.555 -6.299 1.00 97.88 89 GLY A C 1
ATOM 654 O O . GLY A 1 89 ? -8.960 -4.941 -5.406 1.00 97.88 89 GLY A O 1
ATOM 655 N N . ILE A 1 90 ? -7.060 -3.925 -6.035 1.00 97.75 90 ILE A N 1
ATOM 656 C CA . ILE A 1 90 ? -6.580 -3.632 -4.675 1.00 97.75 90 ILE A CA 1
ATOM 657 C C . ILE A 1 90 ? -7.556 -2.705 -3.943 1.00 97.75 90 ILE A C 1
ATOM 659 O O . ILE A 1 90 ? -7.897 -2.958 -2.789 1.00 97.75 90 ILE A O 1
ATOM 663 N N . ILE A 1 91 ? -8.026 -1.642 -4.602 1.00 97.88 91 ILE A N 1
ATOM 664 C CA . ILE A 1 91 ? -8.975 -0.693 -4.004 1.00 97.88 91 ILE A CA 1
ATOM 665 C C . ILE A 1 91 ? -10.305 -1.380 -3.681 1.00 97.88 91 ILE A C 1
ATOM 667 O O . ILE A 1 91 ? -10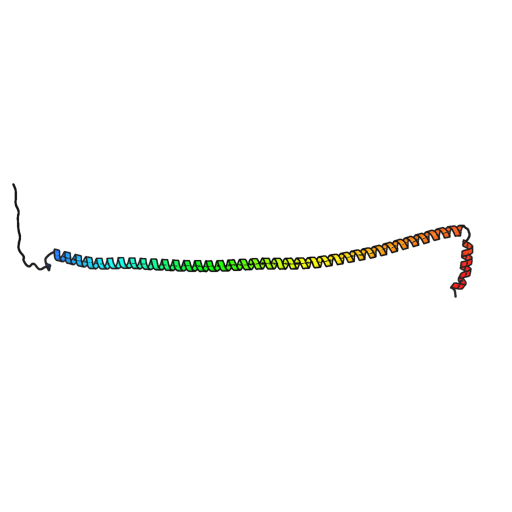.870 -1.150 -2.610 1.00 97.88 91 ILE A O 1
ATOM 671 N N . ASP A 1 92 ? -10.812 -2.214 -4.584 1.00 97.88 92 ASP A N 1
ATOM 672 C CA . ASP A 1 92 ? -12.080 -2.913 -4.386 1.00 97.88 92 ASP A CA 1
ATOM 673 C C . ASP A 1 92 ? -11.978 -3.969 -3.281 1.00 97.88 92 ASP A C 1
ATOM 675 O O . ASP A 1 92 ? -12.864 -4.044 -2.425 1.00 97.88 92 ASP A O 1
ATOM 679 N N . LEU A 1 93 ? -10.863 -4.706 -3.221 1.00 97.75 93 LEU A N 1
ATOM 680 C CA . LEU A 1 93 ? -10.568 -5.622 -2.121 1.00 97.75 93 LEU A CA 1
ATOM 681 C C . LEU A 1 93 ? -10.498 -4.875 -0.783 1.00 97.75 93 LEU A C 1
ATOM 683 O O . LEU A 1 93 ? -11.177 -5.260 0.166 1.00 97.75 93 LEU A O 1
ATOM 687 N N . ALA A 1 94 ? -9.760 -3.764 -0.720 1.00 97.25 94 ALA A N 1
ATOM 688 C CA . ALA A 1 94 ? -9.638 -2.959 0.492 1.00 97.25 94 ALA A CA 1
ATOM 689 C C . ALA A 1 94 ? -10.997 -2.420 0.970 1.00 97.25 94 ALA A C 1
ATOM 691 O O . ALA A 1 94 ? -11.281 -2.413 2.168 1.00 97.25 94 ALA A O 1
ATOM 692 N N . LYS A 1 95 ? -11.877 -2.005 0.049 1.00 97.81 95 LYS A N 1
ATOM 693 C CA . LYS A 1 95 ? -13.249 -1.586 0.386 1.00 97.81 95 LYS A CA 1
ATOM 694 C C . LYS A 1 95 ? -14.087 -2.744 0.922 1.00 97.81 95 LYS A C 1
ATOM 696 O O . LYS A 1 95 ? -14.806 -2.559 1.905 1.00 97.81 95 LYS A O 1
ATOM 701 N N . ALA A 1 96 ? -14.008 -3.917 0.296 1.00 97.88 96 ALA A N 1
ATOM 702 C CA . ALA A 1 96 ? -14.732 -5.106 0.741 1.00 97.88 96 ALA A CA 1
ATOM 703 C C . ALA A 1 96 ? -14.265 -5.560 2.135 1.00 97.88 96 ALA A C 1
ATOM 705 O O . ALA A 1 96 ? -15.089 -5.848 3.007 1.00 97.88 96 ALA A O 1
ATOM 706 N N . GLU A 1 97 ? -12.954 -5.552 2.378 1.00 97.25 97 GLU A N 1
ATOM 707 C CA . GLU A 1 97 ? -12.366 -5.848 3.684 1.00 97.25 97 GLU A CA 1
ATOM 708 C C . GLU A 1 97 ? -12.770 -4.819 4.738 1.00 97.25 97 GLU A C 1
ATOM 710 O O . GLU A 1 97 ? -13.200 -5.204 5.824 1.00 97.25 97 GLU A O 1
ATOM 715 N N . ALA A 1 98 ? -12.722 -3.523 4.417 1.00 97.44 98 ALA A N 1
ATOM 716 C CA . ALA A 1 98 ? -13.153 -2.464 5.326 1.00 97.44 98 ALA A CA 1
ATOM 717 C C . ALA A 1 98 ? -14.638 -2.593 5.700 1.00 97.44 98 ALA A C 1
ATOM 719 O O . ALA A 1 98 ? -14.997 -2.440 6.869 1.00 97.44 98 ALA A O 1
ATOM 720 N N . ALA A 1 99 ? -15.505 -2.916 4.735 1.00 97.56 99 ALA A N 1
ATOM 721 C CA . ALA A 1 99 ? -16.923 -3.158 4.988 1.00 97.56 99 ALA A CA 1
ATOM 722 C C . ALA A 1 99 ? -17.137 -4.380 5.897 1.00 97.56 99 ALA A C 1
ATOM 724 O O . ALA A 1 99 ? -17.862 -4.293 6.887 1.00 97.56 99 ALA A O 1
ATOM 725 N N . SER A 1 100 ? -16.452 -5.491 5.612 1.00 97.62 100 SER A N 1
ATOM 726 C CA . SER A 1 100 ? -16.497 -6.708 6.432 1.00 97.62 100 SER A CA 1
ATOM 727 C C . SER A 1 100 ? -15.999 -6.459 7.859 1.00 97.62 100 SER A C 1
ATOM 729 O O . SER A 1 100 ? -16.646 -6.861 8.829 1.00 97.62 100 SER A O 1
ATOM 731 N N . LEU A 1 101 ? -14.884 -5.737 8.006 1.00 97.69 101 LEU A N 1
ATOM 732 C CA . LEU A 1 101 ? -14.319 -5.368 9.300 1.00 97.69 101 LEU A CA 1
ATOM 733 C C . LEU A 1 101 ? -15.284 -4.485 10.091 1.00 97.69 101 LEU A C 1
ATOM 735 O O . LEU A 1 101 ? -15.501 -4.739 11.273 1.00 97.69 101 LEU A O 1
ATOM 739 N N . LYS A 1 102 ? -15.911 -3.500 9.438 1.00 97.44 102 LYS A N 1
ATOM 740 C CA . LYS A 1 102 ? -16.925 -2.645 10.059 1.00 97.44 102 LYS A CA 1
ATOM 741 C C . LYS A 1 102 ? -18.098 -3.471 10.585 1.00 97.44 102 LYS A C 1
ATOM 743 O O . LYS A 1 102 ? -18.436 -3.345 11.757 1.00 97.44 102 LYS A O 1
ATOM 748 N N . THR A 1 103 ? -18.677 -4.354 9.772 1.00 97.62 103 THR A N 1
ATOM 749 C CA . THR A 1 103 ? -19.804 -5.201 10.200 1.00 97.62 103 THR A CA 1
ATOM 750 C C . THR A 1 103 ? -19.424 -6.133 11.355 1.00 97.62 103 THR A C 1
ATOM 752 O O . THR A 1 103 ? -20.205 -6.318 12.294 1.00 97.62 103 THR A O 1
ATOM 755 N N . ARG A 1 104 ? -18.214 -6.707 11.330 1.00 97.00 104 ARG A N 1
ATOM 756 C CA . ARG A 1 104 ? -17.697 -7.526 12.439 1.00 97.00 104 ARG A CA 1
ATOM 757 C C . ARG A 1 104 ? -17.535 -6.703 13.714 1.00 97.00 104 ARG A C 1
ATOM 759 O O . ARG A 1 104 ? -18.029 -7.125 14.755 1.00 97.00 104 ARG A O 1
ATOM 766 N N . ALA A 1 105 ? -16.923 -5.525 13.616 1.00 96.94 105 ALA A N 1
ATOM 767 C CA . ALA A 1 105 ? -16.729 -4.621 14.745 1.00 96.94 105 ALA A CA 1
ATOM 768 C C . ALA A 1 105 ? -18.065 -4.152 15.342 1.00 96.94 105 ALA A C 1
ATOM 770 O O . ALA A 1 105 ? -18.216 -4.137 16.559 1.00 96.94 105 ALA A O 1
ATOM 771 N N . GLU A 1 106 ? -19.059 -3.831 14.510 1.00 97.19 106 GLU A N 1
ATOM 772 C CA . GLU A 1 106 ? -20.413 -3.481 14.963 1.00 97.19 106 GLU A CA 1
ATOM 773 C C . GLU A 1 106 ? -21.072 -4.641 15.723 1.00 97.19 106 GLU A C 1
ATOM 775 O O . GLU A 1 106 ? -21.646 -4.440 16.794 1.00 97.19 106 GLU A O 1
ATOM 780 N N . THR A 1 107 ? -20.943 -5.867 15.209 1.00 97.56 107 THR A N 1
ATOM 781 C CA . THR A 1 107 ? -21.495 -7.071 15.850 1.00 97.56 107 THR A CA 1
ATOM 782 C C . THR A 1 107 ? -20.813 -7.359 17.190 1.00 97.56 107 THR A C 1
ATOM 784 O O . THR A 1 107 ? -21.477 -7.627 18.193 1.00 97.56 107 THR A O 1
ATOM 787 N N . GLU A 1 108 ? -19.484 -7.283 17.232 1.00 97.56 108 GLU A N 1
ATOM 788 C CA . GLU A 1 108 ? -18.693 -7.494 18.445 1.00 97.56 108 GLU A CA 1
ATOM 789 C C . GLU A 1 108 ? -18.976 -6.420 19.501 1.00 97.56 108 GLU A C 1
ATOM 791 O O . GLU A 1 108 ? -19.166 -6.736 20.681 1.00 97.56 108 GLU A O 1
ATOM 796 N N . LEU A 1 109 ? -19.087 -5.157 19.082 1.00 97.69 109 LEU A N 1
ATOM 797 C CA . LEU A 1 109 ? -19.441 -4.050 19.961 1.00 97.69 109 LEU A CA 1
ATOM 798 C C . LEU A 1 109 ? -20.843 -4.241 20.547 1.00 97.69 109 LEU A C 1
ATOM 800 O O . LEU A 1 109 ? -21.015 -4.112 21.759 1.00 97.69 109 LEU A O 1
ATOM 804 N N . ALA A 1 110 ? -21.829 -4.613 19.727 1.00 97.50 110 ALA A N 1
ATOM 805 C CA . ALA A 1 110 ? -23.187 -4.885 20.192 1.00 97.50 110 ALA A CA 1
ATOM 806 C C . ALA A 1 110 ? -23.224 -6.025 21.225 1.00 97.50 110 ALA A C 1
ATOM 808 O O . ALA A 1 110 ? -23.894 -5.912 22.254 1.00 97.50 110 ALA A O 1
ATOM 809 N N . ASN A 1 111 ? -22.469 -7.102 20.994 1.00 97.56 111 ASN A N 1
ATOM 810 C CA . ASN A 1 111 ? -22.354 -8.210 21.944 1.00 97.56 111 ASN A CA 1
ATOM 811 C C . ASN A 1 111 ? -21.676 -7.777 23.249 1.00 97.56 111 ASN A C 1
ATOM 813 O O . ASN A 1 111 ? -22.137 -8.128 24.336 1.00 97.56 111 ASN A O 1
ATOM 817 N N . THR A 1 112 ? -20.619 -6.972 23.152 1.00 97.62 112 THR A N 1
ATOM 818 C CA . THR A 1 112 ? -19.895 -6.445 24.314 1.00 97.62 112 THR A CA 1
ATOM 819 C C . THR A 1 112 ? -20.780 -5.526 25.151 1.00 97.62 112 THR A C 1
ATOM 821 O O . THR A 1 112 ? -20.777 -5.626 26.378 1.00 97.62 112 THR A O 1
ATOM 824 N N . ILE A 1 113 ? -21.572 -4.661 24.510 1.00 98.00 113 ILE A N 1
ATOM 825 C CA . ILE A 1 113 ? -22.534 -3.786 25.191 1.00 98.00 113 ILE A CA 1
ATOM 826 C C . ILE A 1 113 ? -23.578 -4.625 25.929 1.00 98.00 113 ILE A C 1
ATOM 828 O O . ILE A 1 113 ? -23.748 -4.430 27.129 1.00 98.00 113 ILE A O 1
ATOM 832 N N . LYS A 1 114 ? -24.200 -5.609 25.267 1.00 97.62 114 LYS A N 1
ATOM 833 C CA . LYS A 1 114 ? -25.183 -6.507 25.903 1.00 97.62 114 LYS A CA 1
ATOM 834 C C . LYS A 1 114 ? -24.602 -7.260 27.098 1.00 97.62 114 LYS A C 1
ATOM 836 O O . LYS A 1 114 ? -25.258 -7.398 28.129 1.00 97.62 114 LYS A O 1
ATOM 841 N N . LEU A 1 115 ? -23.367 -7.748 26.980 1.00 98.06 115 LEU A N 1
ATOM 842 C CA . LEU A 1 115 ? -22.693 -8.428 28.083 1.00 98.06 115 LEU A CA 1
ATOM 843 C C . LEU A 1 115 ? -22.451 -7.477 29.260 1.00 98.06 115 LEU A C 1
ATOM 845 O O . LEU A 1 115 ? -22.724 -7.842 30.402 1.00 98.06 115 LEU A O 1
ATOM 849 N N . ARG A 1 116 ? -21.966 -6.259 28.992 1.00 97.38 116 ARG A N 1
ATOM 850 C CA . ARG A 1 116 ? -21.734 -5.239 30.026 1.00 97.38 116 ARG A CA 1
ATOM 851 C C . ARG A 1 116 ? -23.027 -4.797 30.699 1.00 97.38 116 ARG A C 1
ATOM 853 O O . ARG A 1 116 ? -23.038 -4.630 31.913 1.00 97.38 116 ARG A O 1
ATOM 860 N N . GLU A 1 117 ? -24.100 -4.641 29.933 1.00 97.81 117 GLU A N 1
ATOM 861 C CA . GLU A 1 117 ? -25.429 -4.328 30.452 1.00 97.81 117 GLU A CA 1
ATOM 862 C C . GLU A 1 117 ? -25.904 -5.422 31.409 1.00 97.81 117 GLU A C 1
ATOM 864 O O . GLU A 1 117 ? -26.240 -5.133 32.555 1.00 97.81 117 GLU A O 1
ATOM 869 N N . ARG A 1 118 ? -25.819 -6.692 30.995 1.00 97.94 118 ARG A N 1
ATOM 870 C CA . ARG A 1 118 ? -26.166 -7.824 31.861 1.00 97.94 118 ARG A CA 1
ATOM 871 C C . ARG A 1 118 ? -25.320 -7.855 33.134 1.00 97.94 118 ARG A C 1
ATOM 873 O O . ARG A 1 118 ? -25.867 -7.996 34.218 1.00 97.94 118 ARG A O 1
ATOM 880 N N . GLN A 1 119 ? -24.008 -7.655 33.023 1.00 98.06 119 GLN A N 1
ATOM 881 C CA . GLN A 1 119 ? -23.118 -7.587 34.187 1.00 98.06 119 GLN A CA 1
ATOM 882 C C . GLN A 1 119 ? -23.471 -6.431 35.132 1.00 98.06 119 GLN A C 1
ATOM 884 O O . GLN A 1 119 ? -23.355 -6.581 36.347 1.00 98.06 119 GLN A O 1
ATOM 889 N N . ALA A 1 120 ? -23.876 -5.275 34.600 1.00 98.00 120 ALA A N 1
ATOM 890 C CA . ALA A 1 120 ? -24.314 -4.144 35.409 1.00 98.00 120 ALA A CA 1
ATOM 891 C C . ALA A 1 120 ? -25.629 -4.455 36.136 1.00 98.00 120 ALA A C 1
ATOM 893 O O . ALA A 1 120 ? -25.718 -4.214 37.337 1.00 98.00 120 ALA A O 1
ATOM 894 N N . LEU A 1 121 ? -26.602 -5.052 35.442 1.00 97.94 121 LEU A N 1
ATOM 895 C CA . LEU A 1 121 ? -27.866 -5.492 36.037 1.00 97.94 121 LEU A CA 1
ATOM 896 C C . LEU A 1 121 ? -27.647 -6.545 37.128 1.00 97.94 121 LEU A C 1
ATOM 898 O O . LEU A 1 121 ? -28.196 -6.412 38.218 1.00 97.94 121 LEU A O 1
ATOM 902 N N . ASP A 1 122 ? -26.784 -7.534 36.886 1.00 97.88 122 ASP A N 1
ATOM 903 C CA . ASP A 1 122 ? -26.448 -8.561 37.876 1.00 97.88 122 ASP A CA 1
ATOM 904 C C . ASP A 1 122 ? -25.789 -7.940 39.123 1.00 97.88 122 ASP A C 1
ATOM 906 O O . ASP A 1 122 ? -26.103 -8.318 40.253 1.00 97.88 122 ASP A O 1
ATOM 910 N N . ARG A 1 123 ? -24.911 -6.940 38.947 1.00 97.75 123 ARG A N 1
ATOM 911 C CA . ARG A 1 123 ? -24.303 -6.194 40.065 1.00 97.75 123 ARG A CA 1
ATOM 912 C C . ARG A 1 123 ? -25.325 -5.370 40.841 1.00 97.75 123 ARG A C 1
ATOM 914 O O . ARG A 1 123 ? -25.242 -5.332 42.066 1.00 97.75 123 ARG A O 1
ATOM 921 N N . ILE A 1 124 ? -26.265 -4.722 40.152 1.00 97.81 124 ILE A N 1
ATOM 922 C CA . ILE A 1 124 ? -27.355 -3.972 40.789 1.00 97.81 124 ILE A CA 1
ATOM 923 C C . ILE A 1 124 ? -28.213 -4.928 41.618 1.00 97.81 124 ILE A C 1
ATOM 925 O O . ILE A 1 124 ? -28.390 -4.686 42.806 1.00 97.81 124 ILE A O 1
ATOM 929 N N . ALA A 1 125 ? -28.638 -6.058 41.051 1.00 98.00 125 ALA A N 1
ATOM 930 C CA . ALA A 1 125 ? -29.439 -7.051 41.764 1.00 98.00 125 ALA A CA 1
ATOM 931 C C . ALA A 1 125 ? -28.720 -7.601 43.011 1.00 98.00 125 ALA A C 1
ATOM 933 O O . ALA A 1 125 ? -29.323 -7.755 44.073 1.00 98.00 125 ALA A O 1
ATOM 934 N N . GLN A 1 126 ? -27.410 -7.859 42.916 1.00 98.12 126 GLN A N 1
ATOM 935 C CA . GLN A 1 126 ? -26.600 -8.264 44.070 1.00 98.12 126 GLN A CA 1
ATOM 936 C C . GLN A 1 126 ? -26.507 -7.162 45.134 1.00 98.12 126 GLN A C 1
ATOM 938 O O . GLN A 1 126 ? -26.623 -7.451 46.326 1.00 98.12 126 GLN A O 1
ATOM 943 N N . ALA A 1 127 ? -26.311 -5.906 44.723 1.00 97.69 127 ALA A N 1
ATOM 944 C CA . ALA A 1 127 ? -26.255 -4.767 45.635 1.00 97.69 127 ALA A CA 1
ATOM 945 C C . ALA A 1 127 ? -27.605 -4.524 46.329 1.00 97.69 127 ALA A C 1
ATOM 947 O O . ALA A 1 127 ? -27.630 -4.303 47.537 1.00 97.69 127 ALA A O 1
ATOM 948 N N . GLU A 1 128 ? -28.717 -4.639 45.603 1.00 97.88 128 GLU A N 1
ATOM 949 C CA . GLU A 1 128 ? -30.075 -4.553 46.147 1.00 97.88 128 GLU A CA 1
ATOM 950 C C . GLU A 1 128 ? -30.340 -5.662 47.166 1.00 97.88 128 GLU A C 1
ATOM 952 O O . GLU A 1 128 ? -30.790 -5.386 48.278 1.00 97.88 128 GLU A O 1
ATOM 957 N N . ALA A 1 129 ? -30.002 -6.913 46.836 1.00 97.62 129 ALA A N 1
ATOM 958 C CA . ALA A 1 129 ? -30.149 -8.034 47.759 1.00 97.62 129 ALA A CA 1
ATOM 959 C C . ALA A 1 129 ? -29.331 -7.824 49.043 1.00 97.62 129 ALA A C 1
ATOM 961 O O . ALA A 1 129 ? -29.828 -8.071 50.145 1.00 97.62 129 ALA A O 1
ATOM 962 N N . LYS A 1 130 ? -28.097 -7.319 48.910 1.00 97.94 130 LYS A N 1
ATOM 963 C CA . LYS A 1 130 ? -27.233 -6.995 50.049 1.00 97.94 130 LYS A CA 1
ATOM 964 C C . LYS A 1 130 ? -27.813 -5.863 50.902 1.00 97.94 130 LYS A C 1
ATOM 966 O O . LYS A 1 130 ? -27.904 -6.023 52.116 1.00 97.94 130 LYS A O 1
ATOM 971 N N . ALA A 1 131 ? -28.253 -4.766 50.288 1.00 97.44 131 ALA A N 1
ATOM 972 C CA . ALA A 1 131 ? -28.850 -3.636 50.999 1.00 97.44 131 ALA A CA 1
ATOM 973 C C . ALA A 1 131 ? -30.129 -4.050 51.746 1.00 97.44 131 ALA A C 1
ATOM 975 O O . ALA A 1 131 ? -30.318 -3.705 52.910 1.00 97.44 131 ALA A O 1
ATOM 976 N N . MET A 1 132 ? -30.982 -4.864 51.117 1.00 97.56 132 MET A N 1
ATOM 977 C CA . MET A 1 132 ? -32.184 -5.406 51.756 1.00 97.56 132 MET A CA 1
ATOM 978 C C . MET A 1 132 ? -31.848 -6.308 52.951 1.00 97.56 132 MET A C 1
ATOM 980 O O . MET A 1 132 ? -32.548 -6.271 53.966 1.00 97.56 132 MET A O 1
ATOM 984 N N . ALA A 1 133 ? -30.784 -7.110 52.855 1.00 97.56 133 ALA A N 1
ATOM 985 C CA . ALA A 1 133 ? -30.304 -7.921 53.970 1.00 97.56 133 ALA A CA 1
ATOM 986 C C . ALA A 1 133 ? -29.764 -7.054 55.123 1.00 97.56 133 ALA A C 1
ATOM 988 O O . ALA A 1 133 ? -30.117 -7.306 56.274 1.00 97.56 133 ALA A O 1
ATOM 989 N N . GLU A 1 134 ? -28.988 -6.006 54.829 1.00 97.38 134 GLU A N 1
ATOM 990 C CA . GLU A 1 134 ? -28.467 -5.056 55.828 1.00 97.38 134 GLU A CA 1
ATOM 991 C C . GLU A 1 134 ? -29.588 -4.286 56.546 1.00 97.38 134 GLU A C 1
ATOM 993 O O . GLU A 1 134 ? -29.561 -4.157 57.773 1.00 97.38 134 GLU A O 1
ATOM 998 N N . VAL A 1 135 ? -30.620 -3.833 55.821 1.00 97.81 135 VAL A N 1
ATOM 999 C CA . VAL A 1 135 ? -31.789 -3.164 56.422 1.00 97.81 135 VAL A CA 1
ATOM 1000 C C . VAL A 1 135 ? -32.543 -4.114 57.352 1.00 97.81 135 VAL A C 1
ATOM 1002 O O . VAL A 1 135 ? -32.904 -3.730 58.464 1.00 97.81 135 VAL A O 1
ATOM 1005 N N . ARG A 1 136 ? -32.760 -5.369 56.933 1.00 97.00 136 ARG A N 1
ATOM 1006 C CA . ARG A 1 136 ? -33.408 -6.382 57.781 1.00 97.00 136 ARG A CA 1
ATOM 1007 C C . ARG A 1 136 ? -32.596 -6.680 59.035 1.00 97.00 136 ARG A C 1
ATOM 1009 O O . ARG A 1 136 ? -33.183 -6.733 60.109 1.00 97.00 136 ARG A O 1
ATOM 1016 N N . ALA A 1 137 ? -31.281 -6.845 58.907 1.00 97.50 137 ALA A N 1
ATOM 1017 C CA . ALA A 1 137 ? -30.399 -7.068 60.050 1.00 97.50 137 ALA A CA 1
ATOM 1018 C C . ALA A 1 137 ? -30.481 -5.898 61.042 1.00 97.50 137 ALA A C 1
ATOM 1020 O O . ALA A 1 137 ? -30.771 -6.110 62.213 1.00 97.50 137 ALA A O 1
ATOM 1021 N N . THR A 1 138 ? -30.377 -4.661 60.547 1.00 96.94 138 THR A N 1
ATOM 1022 C CA . THR A 1 138 ? -30.480 -3.450 61.379 1.00 96.94 138 THR A CA 1
ATOM 1023 C C . THR A 1 138 ? -31.837 -3.345 62.084 1.00 96.94 138 THR A C 1
ATOM 1025 O O . THR A 1 138 ? -31.906 -2.973 63.254 1.00 96.94 138 THR A O 1
ATOM 1028 N N . ALA A 1 139 ? -32.933 -3.693 61.402 1.00 96.62 139 ALA A N 1
ATOM 1029 C CA . ALA A 1 139 ? -34.268 -3.704 62.000 1.00 96.62 139 ALA A CA 1
ATOM 1030 C C . ALA A 1 139 ? -34.408 -4.772 63.099 1.00 96.62 139 ALA A C 1
ATOM 1032 O O . ALA A 1 139 ? -35.014 -4.505 64.137 1.00 96.62 139 ALA A O 1
ATOM 1033 N N . VAL A 1 140 ? -33.834 -5.962 62.890 1.00 97.06 140 VAL A N 1
ATOM 1034 C CA . VAL A 1 140 ? -33.788 -7.031 63.900 1.00 97.06 140 VAL A CA 1
ATOM 1035 C C . VAL A 1 140 ? -32.971 -6.586 65.111 1.00 97.06 140 VAL A C 1
ATOM 1037 O O . VAL A 1 140 ? -33.453 -6.711 66.235 1.00 97.06 140 VAL A O 1
ATOM 1040 N N . ASP A 1 141 ? -31.797 -5.995 64.900 1.00 96.56 141 ASP A N 1
ATOM 1041 C CA . ASP A 1 141 ? -30.943 -5.490 65.979 1.00 96.56 141 ASP A CA 1
ATOM 1042 C C . ASP A 1 141 ? -31.643 -4.386 66.785 1.00 96.56 141 ASP A C 1
ATOM 1044 O O . ASP A 1 141 ? -31.637 -4.411 68.019 1.00 96.56 141 ASP A O 1
ATOM 1048 N N . ALA A 1 142 ? -32.327 -3.455 66.110 1.00 96.12 142 ALA A N 1
ATOM 1049 C CA . ALA A 1 142 ? -33.122 -2.417 66.762 1.00 96.12 142 ALA A CA 1
ATOM 1050 C C . ALA A 1 142 ? -34.291 -3.004 67.574 1.00 96.12 142 ALA A C 1
ATOM 1052 O O . ALA A 1 142 ? -34.528 -2.578 68.706 1.00 96.12 142 ALA A O 1
ATOM 1053 N N . ALA A 1 143 ? -34.995 -4.007 67.039 1.00 96.06 143 ALA A N 1
ATOM 1054 C CA . ALA A 1 143 ? -36.081 -4.686 67.742 1.00 96.06 143 ALA A CA 1
ATOM 1055 C C . ALA A 1 143 ? -35.581 -5.455 68.976 1.00 96.06 143 ALA A C 1
ATOM 1057 O O . ALA A 1 143 ? -36.199 -5.372 70.040 1.00 96.06 143 ALA A O 1
ATOM 1058 N N . ILE A 1 144 ? -34.448 -6.158 68.869 1.00 96.25 144 ILE A N 1
ATOM 1059 C CA . ILE A 1 144 ? -33.803 -6.848 69.997 1.00 96.25 144 ILE A CA 1
ATOM 1060 C C . ILE A 1 144 ? -33.373 -5.830 71.055 1.00 96.25 144 ILE A C 1
ATOM 1062 O O . ILE A 1 144 ? -33.647 -6.033 72.238 1.00 96.25 144 ILE A O 1
ATOM 1066 N N . SER A 1 145 ? -32.757 -4.718 70.646 1.00 95.25 145 SER A N 1
ATOM 1067 C CA . SER A 1 145 ? -32.335 -3.667 71.572 1.00 95.25 145 SER A CA 1
ATOM 1068 C C . SER A 1 145 ? -33.523 -3.039 72.303 1.00 95.25 145 SER A C 1
ATOM 1070 O O . SER A 1 145 ? -33.470 -2.895 73.521 1.00 95.25 145 SER A O 1
ATOM 1072 N N . ALA A 1 146 ? -34.609 -2.711 71.597 1.00 95.12 146 ALA A N 1
ATOM 1073 C CA . ALA A 1 146 ? -35.820 -2.168 72.211 1.00 95.12 146 ALA A CA 1
ATOM 1074 C C . ALA A 1 146 ? -36.484 -3.178 73.164 1.00 95.12 146 ALA A C 1
ATOM 1076 O O . ALA A 1 146 ? -36.898 -2.815 74.264 1.00 95.12 146 ALA A O 1
ATOM 1077 N N . THR A 1 147 ? -36.539 -4.456 72.771 1.00 94.69 147 THR A N 1
ATOM 1078 C CA . THR A 1 147 ? -37.077 -5.540 73.610 1.00 94.69 147 THR A CA 1
ATOM 1079 C C . THR A 1 147 ? -36.248 -5.715 74.878 1.00 94.69 147 THR A C 1
ATOM 1081 O O . THR A 1 147 ? -36.814 -5.870 75.958 1.00 94.69 147 THR A O 1
ATOM 1084 N N . ARG A 1 148 ? -34.915 -5.642 74.774 1.00 93.56 148 ARG A N 1
ATOM 1085 C CA . ARG A 1 148 ? -34.008 -5.686 75.924 1.00 93.56 148 ARG A CA 1
ATOM 1086 C C . ARG A 1 148 ? -34.288 -4.543 76.895 1.00 93.56 148 ARG A C 1
ATOM 1088 O O . ARG A 1 148 ? -34.453 -4.808 78.079 1.00 93.56 148 ARG A O 1
ATOM 1095 N N . THR A 1 149 ? -34.401 -3.306 76.409 1.00 93.31 149 THR A N 1
ATOM 1096 C CA . THR A 1 149 ? -34.728 -2.148 77.257 1.00 93.31 149 THR A CA 1
ATOM 1097 C C . THR A 1 149 ? -36.093 -2.312 77.932 1.00 93.31 149 THR A C 1
ATOM 1099 O O . THR A 1 149 ? -36.202 -2.139 79.142 1.00 93.31 149 THR A O 1
ATOM 1102 N N . LEU A 1 150 ? -37.120 -2.737 77.185 1.00 91.19 150 LEU A N 1
ATOM 1103 C CA . LEU A 1 150 ? -38.457 -2.980 77.733 1.00 91.19 150 LEU A CA 1
ATOM 1104 C C . LEU A 1 150 ? -38.449 -4.078 78.814 1.00 91.19 150 LEU A C 1
ATOM 1106 O O . LEU A 1 150 ? -39.134 -3.954 79.831 1.00 91.19 150 LEU A O 1
ATOM 1110 N N . LEU A 1 151 ? -37.684 -5.154 78.599 1.00 87.62 151 LEU A N 1
ATOM 1111 C CA . LEU A 1 151 ? -37.528 -6.247 79.558 1.00 87.62 151 LEU A CA 1
ATOM 1112 C C . LEU A 1 151 ? -36.797 -5.778 80.822 1.00 87.62 151 LEU A C 1
ATOM 1114 O O . LEU A 1 151 ? -37.250 -6.079 81.924 1.00 87.62 151 LEU A O 1
ATOM 1118 N N . GLU A 1 152 ? -35.714 -5.010 80.680 1.00 87.81 152 GLU A N 1
ATOM 1119 C CA . GLU A 1 152 ? -34.978 -4.417 81.805 1.00 87.81 152 GLU A CA 1
ATOM 1120 C C . GLU A 1 152 ? -35.888 -3.510 82.658 1.00 87.81 152 GLU A C 1
ATOM 1122 O O . GLU A 1 152 ? -35.855 -3.589 83.889 1.00 87.81 152 GLU A O 1
ATOM 1127 N N . ASP A 1 153 ? -36.755 -2.709 82.033 1.00 87.38 153 ASP A N 1
ATOM 1128 C CA . ASP A 1 153 ? -37.717 -1.851 82.737 1.00 87.38 153 ASP A CA 1
ATOM 1129 C C . ASP A 1 153 ? -38.820 -2.658 83.445 1.00 87.38 153 ASP A C 1
ATOM 1131 O O . ASP A 1 153 ? -39.139 -2.396 84.608 1.00 87.38 153 ASP A O 1
ATOM 1135 N N . ARG A 1 154 ? -39.366 -3.695 82.794 1.00 83.50 154 ARG A N 1
ATOM 1136 C CA . ARG A 1 154 ? -40.353 -4.617 83.395 1.00 83.50 154 ARG A CA 1
ATOM 1137 C C . ARG A 1 154 ? -39.784 -5.397 84.582 1.00 83.50 154 ARG A C 1
ATOM 1139 O O . ARG A 1 154 ? -40.484 -5.596 85.576 1.00 83.50 154 ARG A O 1
ATOM 1146 N N . MET A 1 155 ? -38.522 -5.821 84.502 1.00 80.56 155 MET A N 1
ATOM 1147 C CA . MET A 1 155 ? -37.834 -6.506 85.599 1.00 80.56 155 MET A CA 1
ATOM 1148 C C . MET A 1 155 ? -37.635 -5.582 86.808 1.00 80.56 155 MET A C 1
ATOM 1150 O O . MET A 1 155 ? -37.860 -6.018 87.936 1.00 80.56 155 MET A O 1
ATOM 1154 N N . LYS A 1 156 ? -37.296 -4.301 86.593 1.00 79.50 156 LYS A N 1
ATOM 1155 C CA . LYS A 1 156 ? -37.227 -3.292 87.671 1.00 79.50 156 LYS A CA 1
ATOM 1156 C C . LYS A 1 156 ? -38.591 -3.024 88.321 1.00 79.50 156 LYS A C 1
ATOM 1158 O O . LYS A 1 156 ? -38.640 -2.726 89.509 1.00 79.50 156 LYS A O 1
ATOM 1163 N N . ALA A 1 157 ? -39.685 -3.165 87.571 1.00 75.38 157 ALA A N 1
ATOM 1164 C CA . ALA A 1 157 ? -41.057 -3.001 88.060 1.00 75.38 157 ALA A CA 1
ATOM 1165 C C . ALA A 1 157 ? -41.612 -4.219 88.838 1.00 75.38 157 ALA A C 1
ATOM 1167 O O . ALA A 1 157 ? -42.785 -4.219 89.207 1.00 75.38 157 ALA A O 1
ATOM 1168 N N . GLY A 1 158 ? -40.798 -5.252 89.101 1.00 71.81 158 GLY A N 1
ATOM 1169 C CA . GLY A 1 158 ? -41.153 -6.367 89.989 1.00 71.81 158 GLY A CA 1
ATOM 1170 C C . GLY A 1 158 ? -41.801 -7.590 89.323 1.00 71.81 158 GLY A C 1
ATOM 1171 O O . GLY A 1 158 ? -42.102 -8.549 90.021 1.00 71.81 158 GLY A O 1
ATOM 1172 N N . GLN A 1 159 ? -41.958 -7.624 87.992 1.00 69.62 159 GLN A N 1
ATOM 1173 C CA . GLN A 1 159 ? -42.543 -8.774 87.263 1.00 69.62 159 GLN A CA 1
ATOM 1174 C C . GLN A 1 159 ? -41.588 -9.979 87.099 1.00 69.62 159 GLN A C 1
ATOM 1176 O O . GLN A 1 159 ? -41.944 -10.986 86.491 1.00 69.62 159 GLN A O 1
ATOM 1181 N N . GLY A 1 160 ? -40.358 -9.896 87.618 1.00 69.56 160 GLY A N 1
ATOM 1182 C CA . GLY A 1 160 ? -39.337 -10.935 87.446 1.00 69.56 160 GLY A CA 1
ATOM 1183 C C . GLY A 1 160 ? -39.640 -12.254 88.167 1.00 69.56 160 GLY A C 1
ATOM 1184 O O . GLY A 1 160 ? -39.334 -13.311 87.624 1.00 69.56 160 GLY A O 1
ATOM 1185 N N . SER A 1 161 ? -40.255 -12.217 89.354 1.00 71.88 161 SER A N 1
ATOM 1186 C CA . SER A 1 161 ? -40.592 -13.435 90.111 1.00 71.88 161 SER A CA 1
ATOM 1187 C C . SER A 1 161 ? -41.715 -14.236 89.448 1.00 71.88 161 SER A C 1
ATOM 1189 O O . SER A 1 161 ? -41.627 -15.454 89.360 1.00 71.88 161 SER A O 1
ATOM 1191 N N . GLU A 1 162 ? -42.716 -13.552 88.887 1.00 77.75 162 GLU A N 1
ATOM 1192 C CA . GLU A 1 162 ? -43.851 -14.177 88.195 1.00 77.75 162 GLU A CA 1
ATOM 1193 C C . GLU A 1 162 ? -43.414 -14.939 86.928 1.00 77.75 162 GLU A C 1
ATOM 1195 O O . GLU A 1 162 ? -43.928 -16.017 86.635 1.00 77.75 162 GLU A O 1
ATOM 1200 N N . LEU A 1 163 ? -42.404 -14.431 86.208 1.00 76.88 163 LEU A N 1
ATOM 1201 C CA . LEU A 1 163 ? -41.802 -15.115 85.055 1.00 76.88 163 LEU A CA 1
ATOM 1202 C C . LEU A 1 163 ? -41.018 -16.376 85.456 1.00 76.88 163 LEU A C 1
ATOM 1204 O O . LEU A 1 163 ? -41.019 -17.359 84.715 1.00 76.88 163 LEU A O 1
ATOM 1208 N N . VAL A 1 164 ? -40.356 -16.360 86.619 1.00 79.75 164 VAL A N 1
ATOM 1209 C CA . VAL A 1 164 ? -39.644 -17.529 87.164 1.00 79.75 164 VAL A CA 1
ATOM 1210 C C . VAL A 1 164 ? -40.641 -18.610 87.576 1.00 79.75 164 VAL A C 1
ATOM 1212 O O . VAL A 1 164 ? -40.462 -19.770 87.206 1.00 79.75 164 VAL A O 1
ATOM 1215 N N . ASP A 1 165 ? -41.725 -18.231 88.251 1.00 81.44 165 ASP A N 1
ATOM 1216 C CA . ASP A 1 165 ? -42.781 -19.161 88.655 1.00 81.44 165 ASP A CA 1
ATOM 1217 C C . ASP A 1 165 ? -43.484 -19.788 87.435 1.00 81.44 165 ASP A C 1
ATOM 1219 O O . ASP A 1 165 ? -43.725 -20.997 87.408 1.00 81.44 165 ASP A O 1
ATOM 1223 N N . GLN A 1 166 ? -43.733 -19.009 86.373 1.00 81.62 166 GLN A N 1
ATOM 1224 C CA . GLN A 1 166 ? -44.258 -19.525 85.101 1.00 81.62 166 GLN A CA 1
ATOM 1225 C C . GLN A 1 166 ? -43.274 -20.467 84.390 1.00 81.62 166 GLN A C 1
ATOM 1227 O O . GLN A 1 166 ? -43.692 -21.509 83.889 1.00 81.62 166 GLN A O 1
ATOM 1232 N N . ALA A 1 167 ? -41.973 -20.156 84.367 1.00 81.62 167 ALA A N 1
ATOM 1233 C CA . ALA A 1 167 ? -40.960 -21.034 83.774 1.00 81.62 167 ALA A CA 1
ATOM 1234 C C . ALA A 1 167 ? -40.838 -22.374 84.525 1.00 81.62 167 ALA A C 1
ATOM 1236 O O . ALA A 1 167 ? -40.706 -23.424 83.893 1.00 81.62 167 ALA A O 1
ATOM 1237 N N . ILE A 1 168 ? -40.940 -22.354 85.861 1.00 82.62 168 ILE A N 1
ATOM 1238 C CA . ILE A 1 168 ? -40.996 -23.560 86.703 1.00 82.62 168 ILE A CA 1
ATOM 1239 C C . ILE A 1 168 ? -42.268 -24.369 86.403 1.00 82.62 168 ILE A C 1
ATOM 1241 O O . ILE A 1 168 ? -42.207 -25.595 86.311 1.00 82.62 168 ILE A O 1
ATOM 1245 N N . ALA A 1 169 ? -43.406 -23.702 86.191 1.00 84.56 169 ALA A N 1
ATOM 1246 C CA . ALA A 1 169 ? -44.670 -24.352 85.847 1.00 84.56 169 ALA A CA 1
ATOM 1247 C C . ALA A 1 169 ? -44.699 -24.961 84.428 1.00 84.56 169 ALA A C 1
ATOM 1249 O O . ALA A 1 169 ? -45.440 -25.917 84.197 1.00 84.56 169 ALA A O 1
ATOM 1250 N N . ASP A 1 170 ? -43.901 -24.445 83.486 1.00 82.81 170 ASP A N 1
ATOM 1251 C CA . ASP A 1 170 ? -43.841 -24.922 82.094 1.00 82.81 170 ASP A CA 1
ATOM 1252 C C . ASP A 1 170 ? -42.778 -26.014 81.847 1.00 82.81 170 ASP A C 1
ATOM 1254 O O . ASP A 1 170 ? -42.848 -26.722 80.837 1.00 82.81 170 ASP A O 1
ATOM 1258 N N . LEU A 1 171 ? -41.825 -26.212 82.771 1.00 82.88 171 LEU A N 1
ATOM 1259 C CA . LEU A 1 171 ? -40.823 -27.293 82.717 1.00 82.88 171 LEU A CA 1
ATOM 1260 C C . LEU A 1 171 ? -41.432 -28.693 82.462 1.00 82.88 171 LEU A C 1
ATOM 1262 O O . LEU A 1 171 ? -40.922 -29.414 81.601 1.00 82.88 171 LEU A O 1
ATOM 1266 N N . PRO A 1 172 ? -42.532 -29.086 83.136 1.00 81.00 172 PRO A N 1
ATOM 1267 C CA . PRO A 1 172 ? -43.164 -30.390 82.939 1.00 81.00 172 PRO A CA 1
ATOM 1268 C C . PRO A 1 172 ? -43.735 -30.607 81.529 1.00 81.00 172 PRO A C 1
ATOM 1270 O O . PRO A 1 172 ? -43.843 -31.746 81.090 1.00 81.00 172 PRO A O 1
ATOM 1273 N N . ARG A 1 173 ? -44.092 -29.540 80.793 1.00 79.25 173 ARG A N 1
ATOM 1274 C CA . ARG A 1 173 ? -44.639 -29.639 79.424 1.00 79.25 173 ARG A CA 1
ATOM 1275 C C . ARG A 1 173 ? -43.584 -29.874 78.346 1.00 79.25 173 ARG A C 1
ATOM 1277 O O . ARG A 1 173 ? -43.945 -30.290 77.254 1.00 79.25 173 ARG A O 1
ATOM 1284 N N . ARG A 1 174 ? -42.313 -29.568 78.622 1.00 71.94 174 ARG A N 1
ATOM 1285 C CA . ARG A 1 174 ? -41.193 -29.717 77.670 1.00 71.94 174 ARG A CA 1
ATOM 1286 C C . ARG A 1 174 ? -40.364 -30.984 77.907 1.00 71.94 174 ARG A C 1
ATOM 1288 O O . ARG A 1 174 ? -39.440 -31.245 77.145 1.00 71.94 174 ARG A O 1
ATOM 1295 N N . LEU A 1 175 ? -40.669 -31.715 78.983 1.00 66.88 175 LEU A N 1
ATOM 1296 C CA . LEU A 1 175 ? -40.015 -32.965 79.385 1.00 66.88 175 LEU A CA 1
ATOM 1297 C C . LEU A 1 175 ? -40.872 -34.222 79.123 1.00 66.88 175 LEU A C 1
ATOM 1299 O O . LEU A 1 175 ? -40.449 -35.315 79.487 1.00 66.88 175 LEU A O 1
ATOM 1303 N N . ASN A 1 176 ? -42.026 -34.068 78.466 1.00 52.12 176 ASN A N 1
ATOM 1304 C CA . ASN A 1 176 ? -42.781 -35.138 77.799 1.00 52.12 176 ASN A CA 1
ATOM 1305 C C . ASN A 1 176 ? -42.687 -34.956 76.281 1.00 52.12 176 ASN A C 1
ATOM 1307 O O . ASN A 1 176 ? -42.894 -35.959 75.567 1.00 52.12 176 ASN A O 1
#

Sequence (176 aa):
MIGSAWAAGPGGASGSIFSDPTFWVAVSFVIFLALAGKAAWKGITGMLDQRAVAITKQLDDAMKLRAEAEATLAEYKMKRDAAESEAKGIIDLAKAEAASLKTRAETELANTIKLRERQALDRIAQAEAKAMAEVRATAVDAAISATRTLLEDRMKAGQGSELVDQAIADLPRRLN

Secondary structure (DSSP, 8-state):
----------------GGG-HHHHHHHHHHHHHHHHHHHHHHHHHHHHHHHHHHHHHHHHHHHHHHHHHHHHHHHHHHHHHHHHHHHHHHHHHHHHHHHHHHHHHHHHHHHHHHHHHHHHHHHHHHHHHHHHHHHHHHHHHHHHHHHHHHHHHHHHTTTHHHHHHHHHHHHHHH--

Mean predicted aligned error: 15.13 Å

Radius of gyration: 71.5 Å; Cα contacts (8 Å, |Δi|>4): 7; chains: 1; bounding box: 106×81×192 Å

Foldseek 3Di:
DDDDDDDDDDDDDPDDCVPDPVSVVVVVVVVVCVVVVVVVVVVVVVVVVVVVVVVVVVVVVVVVVVVVVVVVVVVVVVVVVVVVVVVVVVVVVVVVVVVVVVVVVVVVVVVVVVVVVVVVVVVVVVVVVVVVVVVVVVVVVVVVVVVVVVVVVVVVVPCVVVVVVVVVVCVVVVVD

pLDDT: mean 88.02, std 15.23, range [36.19, 98.12]